Protein AF-A0A1Q5Q0K6-F1 (afdb_monomer_lite)

Sequence (179 aa):
MARAFDGVSAMFLVRPPAVGNVKRDLLPALEFGRKAGLEHVVFLSLQGAEKNRVVPHATIESYLRESGMAHTFVRASFFHQNLSTTHAADIRDRDEIASILSGELGREIRYTRPGLLRYIRHARRSMPWPMVGVTAAIYTTARLGLAAGLTDDVRQVLEREPITFAEFAHRERRVWLRD

Radius of gyration: 19.45 Å; chains: 1; bounding box: 44×37×51 Å

Structure (mmCIF, N/CA/C/O backbone):
data_AF-A0A1Q5Q0K6-F1
#
_entry.id   AF-A0A1Q5Q0K6-F1
#
loop_
_atom_site.group_PDB
_atom_site.id
_atom_site.type_symbol
_atom_site.label_atom_id
_atom_site.label_alt_id
_atom_site.label_comp_id
_atom_site.label_asym_id
_atom_site.label_entity_id
_atom_site.label_seq_id
_atom_site.pdbx_PDB_ins_code
_atom_site.Cartn_x
_atom_site.Cartn_y
_atom_site.Cartn_z
_atom_site.occupancy
_atom_site.B_iso_or_equiv
_atom_site.auth_seq_id
_atom_site.auth_comp_id
_atom_site.auth_asym_id
_atom_site.auth_atom_id
_atom_site.pdbx_PDB_model_num
ATOM 1 N N . MET A 1 1 ? -24.099 0.649 4.417 1.00 61.03 1 MET A N 1
ATOM 2 C CA . MET A 1 1 ? -22.918 0.383 5.268 1.00 61.03 1 MET A CA 1
ATOM 3 C C . MET A 1 1 ? -23.176 -0.706 6.304 1.00 61.03 1 MET A C 1
ATOM 5 O O . MET A 1 1 ? -22.337 -1.582 6.392 1.00 61.03 1 MET A O 1
ATOM 9 N N . ALA A 1 2 ? -24.328 -0.734 6.991 1.00 68.00 2 ALA A N 1
ATOM 10 C CA . ALA A 1 2 ? -24.617 -1.706 8.059 1.00 68.00 2 ALA A CA 1
ATOM 11 C C . ALA A 1 2 ? -24.273 -3.178 7.755 1.00 68.00 2 ALA A C 1
ATOM 13 O O . ALA A 1 2 ? -23.535 -3.784 8.517 1.00 68.00 2 ALA A O 1
ATOM 14 N N . ARG A 1 3 ? -24.703 -3.730 6.610 1.00 86.38 3 ARG A N 1
ATOM 15 C CA . ARG A 1 3 ? -24.430 -5.142 6.273 1.00 86.38 3 ARG A CA 1
ATOM 16 C C . ARG A 1 3 ? -22.951 -5.492 6.088 1.00 86.38 3 ARG A C 1
ATOM 18 O O . ARG A 1 3 ? -22.596 -6.646 6.245 1.00 86.38 3 ARG A O 1
ATOM 25 N N . ALA A 1 4 ? -22.103 -4.530 5.719 1.00 90.62 4 ALA A N 1
ATOM 26 C CA . ALA A 1 4 ? -20.689 -4.807 5.453 1.00 90.62 4 ALA A CA 1
ATOM 27 C C . ALA A 1 4 ? -19.869 -5.024 6.737 1.00 90.62 4 ALA A C 1
ATOM 29 O O . ALA A 1 4 ? -18.763 -5.543 6.654 1.00 90.62 4 ALA A O 1
ATOM 30 N N . PHE A 1 5 ? -20.401 -4.616 7.893 1.00 94.06 5 PHE A N 1
ATOM 31 C CA . PHE A 1 5 ? -19.746 -4.747 9.197 1.00 94.06 5 PHE A CA 1
ATOM 32 C C . PHE A 1 5 ? -20.451 -5.743 10.125 1.00 94.06 5 PHE A C 1
ATOM 34 O O . PHE A 1 5 ? -20.020 -5.926 11.257 1.00 94.06 5 PHE A O 1
ATOM 41 N N . ASP A 1 6 ? -21.528 -6.379 9.663 1.00 93.81 6 ASP A N 1
ATOM 42 C CA . ASP A 1 6 ? -22.280 -7.337 10.468 1.00 93.81 6 ASP A CA 1
ATOM 43 C C . ASP A 1 6 ? -21.415 -8.567 10.786 1.00 93.81 6 ASP A C 1
ATOM 45 O O . 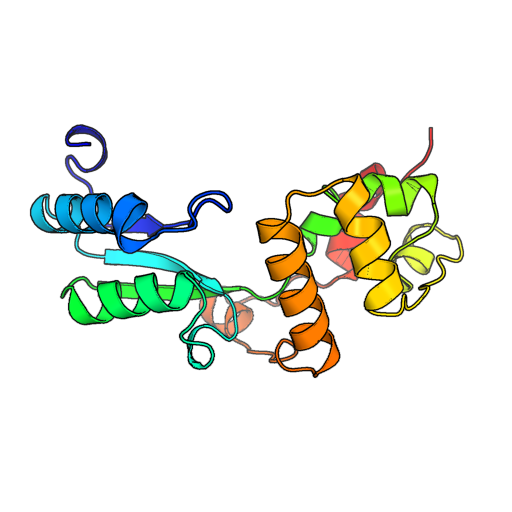ASP A 1 6 ?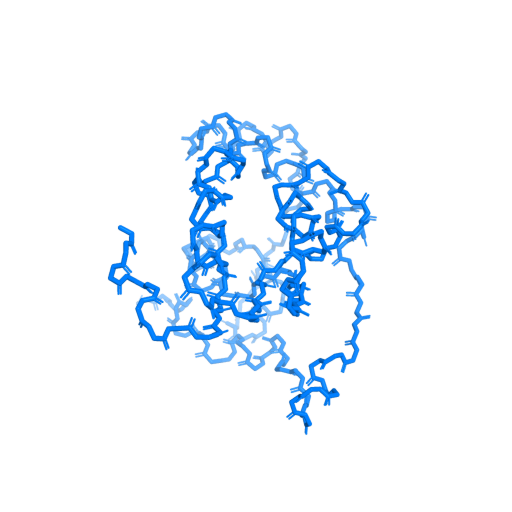 -20.914 -9.230 9.877 1.00 93.81 6 ASP A O 1
ATOM 49 N N . GLY A 1 7 ? -21.186 -8.824 12.076 1.00 94.69 7 GLY A N 1
ATOM 50 C CA . GLY A 1 7 ? -20.323 -9.908 12.557 1.00 94.69 7 GLY A CA 1
ATOM 51 C C . GLY A 1 7 ? -18.823 -9.748 12.259 1.00 94.69 7 GLY A C 1
ATOM 52 O O . GLY A 1 7 ? -18.076 -10.714 12.409 1.00 94.69 7 GLY A O 1
ATOM 53 N N . VAL A 1 8 ? -18.359 -8.568 11.831 1.00 96.94 8 VAL A N 1
ATOM 54 C CA . VAL A 1 8 ? -16.951 -8.335 11.466 1.00 96.94 8 VAL A CA 1
ATOM 55 C C . VAL A 1 8 ? -16.166 -7.764 12.648 1.00 96.94 8 VAL A C 1
ATOM 57 O O . VAL A 1 8 ? -16.345 -6.603 13.006 1.00 96.94 8 VAL A O 1
ATOM 60 N N . SER A 1 9 ? -15.229 -8.543 13.195 1.00 97.06 9 SER A N 1
ATOM 61 C CA . SER A 1 9 ? -14.319 -8.105 14.269 1.00 97.06 9 SER A CA 1
ATOM 62 C C . SER A 1 9 ? -12.958 -7.604 13.771 1.00 97.06 9 SER A C 1
ATOM 64 O O . SER A 1 9 ? -12.292 -6.838 14.467 1.00 97.06 9 SER A O 1
ATOM 66 N N . ALA A 1 10 ? -12.545 -7.970 12.553 1.00 97.94 10 ALA A N 1
ATOM 67 C CA . ALA A 1 10 ? -11.282 -7.534 11.958 1.00 97.94 10 ALA A CA 1
ATOM 68 C C . ALA A 1 10 ? -11.432 -7.139 10.483 1.00 97.94 10 ALA A C 1
ATOM 70 O O . ALA A 1 10 ? -12.200 -7.745 9.738 1.00 97.94 10 ALA A O 1
ATOM 71 N N . MET A 1 11 ? -10.670 -6.134 10.042 1.00 97.19 11 MET A N 1
ATOM 72 C CA . MET A 1 11 ? -10.743 -5.593 8.682 1.00 97.19 11 MET A CA 1
ATOM 73 C C . MET A 1 11 ? -9.354 -5.348 8.091 1.00 97.19 11 MET A C 1
ATOM 75 O O . MET A 1 11 ? -8.502 -4.713 8.713 1.00 97.19 11 MET A O 1
ATOM 79 N N . PHE A 1 12 ? -9.164 -5.762 6.835 1.00 97.94 12 PHE A N 1
ATOM 80 C CA . PHE A 1 12 ? -8.048 -5.309 6.007 1.00 97.94 12 PHE A CA 1
ATOM 81 C C . PHE A 1 12 ? -8.463 -4.081 5.189 1.00 97.94 12 PHE A C 1
ATOM 83 O O . PHE A 1 12 ? -9.363 -4.147 4.353 1.00 97.94 12 PHE A O 1
ATOM 90 N N . LEU A 1 13 ? -7.815 -2.946 5.442 1.00 96.62 13 LEU A N 1
ATOM 91 C CA . LEU A 1 13 ? -8.129 -1.665 4.824 1.00 96.62 13 LEU A CA 1
ATOM 92 C C . LEU A 1 13 ? -7.117 -1.327 3.726 1.00 96.62 13 LEU A C 1
ATOM 94 O O . LEU A 1 13 ? -5.916 -1.222 3.977 1.00 96.62 13 LEU A O 1
ATOM 98 N N . VAL A 1 14 ? -7.624 -1.048 2.526 1.00 94.81 14 VAL A N 1
ATOM 99 C CA . VAL A 1 14 ? -6.858 -0.473 1.414 1.00 94.81 14 VAL A CA 1
ATOM 100 C C . VAL A 1 14 ? -7.521 0.833 1.001 1.00 94.81 14 VAL A C 1
ATOM 102 O O . VAL A 1 14 ? -8.718 0.861 0.718 1.00 94.81 14 VAL A O 1
ATOM 105 N N . ARG A 1 15 ? -6.756 1.930 0.954 1.00 91.06 15 ARG A N 1
ATOM 106 C CA . ARG A 1 15 ? -7.280 3.232 0.520 1.00 91.06 15 ARG A CA 1
ATOM 107 C C . ARG A 1 15 ? -7.386 3.273 -1.010 1.00 91.06 15 ARG A C 1
ATOM 109 O O . ARG A 1 15 ? -6.347 3.230 -1.673 1.00 91.06 15 ARG A O 1
ATOM 116 N N . PRO A 1 16 ? -8.578 3.474 -1.601 1.00 85.00 16 PRO A N 1
ATOM 117 C CA . PRO A 1 16 ? -8.682 3.649 -3.044 1.00 85.00 16 PRO A CA 1
ATOM 118 C C . PRO A 1 16 ? -7.917 4.906 -3.505 1.00 85.00 16 PRO A C 1
ATOM 120 O O . PRO A 1 16 ? -8.031 5.956 -2.861 1.00 85.00 16 PRO A O 1
ATOM 123 N N . PRO A 1 17 ? -7.163 4.865 -4.623 1.00 75.31 17 PRO A N 1
ATOM 124 C CA . PRO A 1 17 ? -6.376 6.009 -5.095 1.00 75.31 17 PRO A CA 1
ATOM 125 C C . PRO A 1 17 ? -7.199 7.287 -5.314 1.00 75.31 17 PRO A C 1
ATOM 127 O O . PRO A 1 17 ? -6.731 8.381 -4.992 1.00 75.31 17 PRO A O 1
ATOM 130 N N . ALA A 1 18 ? -8.438 7.135 -5.791 1.00 75.62 18 ALA A N 1
ATOM 131 C CA . ALA A 1 18 ? -9.368 8.231 -6.060 1.00 75.62 18 ALA A CA 1
ATOM 132 C C . ALA A 1 18 ? -9.887 8.938 -4.790 1.00 75.62 18 ALA A C 1
ATOM 134 O O . ALA A 1 18 ? -10.385 10.060 -4.867 1.00 75.62 18 ALA A O 1
ATOM 135 N N . VAL A 1 19 ? -9.757 8.319 -3.611 1.00 79.94 19 VAL A N 1
ATOM 136 C CA . VAL A 1 19 ? -10.296 8.848 -2.350 1.00 79.94 19 VAL A CA 1
ATOM 137 C C . VAL A 1 19 ? -9.307 9.826 -1.716 1.00 79.94 19 VAL A C 1
ATOM 139 O O . VAL A 1 19 ? -8.543 9.485 -0.814 1.00 79.94 19 VAL A O 1
ATOM 142 N N . GLY A 1 20 ? -9.287 11.060 -2.223 1.00 74.94 20 GLY A N 1
ATOM 143 C CA . GLY A 1 20 ? -8.393 12.125 -1.753 1.00 74.94 20 GLY A CA 1
ATOM 144 C C . GLY A 1 20 ? -8.752 12.685 -0.372 1.00 74.94 20 GLY A C 1
ATOM 145 O O . GLY A 1 20 ? -7.858 12.922 0.439 1.00 74.94 20 GLY A O 1
ATOM 146 N N . ASN A 1 21 ? -10.044 12.861 -0.077 1.00 86.62 21 ASN A N 1
ATOM 147 C CA . ASN A 1 21 ? -10.510 13.415 1.194 1.00 86.62 21 ASN A CA 1
ATOM 148 C C . ASN A 1 21 ? -10.892 12.298 2.170 1.00 86.62 21 ASN A C 1
ATOM 150 O O . ASN A 1 21 ? -12.062 11.982 2.368 1.00 86.62 21 ASN A O 1
ATOM 154 N N . VAL A 1 22 ? -9.880 11.723 2.815 1.00 90.75 22 VAL A N 1
ATOM 155 C CA . VAL A 1 22 ? -10.041 10.624 3.781 1.00 90.75 22 VAL A CA 1
ATOM 156 C C . VAL A 1 22 ? -11.045 10.951 4.886 1.00 90.75 22 VAL A C 1
ATOM 158 O O . VAL A 1 22 ? -11.848 10.093 5.249 1.00 90.75 22 VAL A O 1
ATOM 161 N N . LYS A 1 23 ? -11.025 12.184 5.410 1.00 91.06 23 LYS A N 1
ATOM 162 C CA . LYS A 1 23 ? -11.918 12.594 6.504 1.00 91.06 23 LYS A CA 1
ATOM 163 C C . LYS A 1 23 ? -13.386 12.516 6.104 1.00 91.06 23 LYS A C 1
ATOM 165 O O . LYS A 1 23 ? -14.203 12.082 6.905 1.00 91.06 23 LYS A O 1
ATOM 170 N N . ARG A 1 24 ? -13.706 12.924 4.875 1.00 92.12 24 ARG A N 1
ATOM 171 C CA . ARG A 1 24 ? -15.070 12.886 4.339 1.00 92.12 24 ARG A CA 1
ATOM 172 C C . ARG A 1 24 ? -15.469 11.479 3.899 1.00 92.12 24 ARG A C 1
ATOM 174 O O . ARG A 1 24 ? -16.578 11.047 4.180 1.00 92.12 24 ARG A O 1
ATOM 181 N N . ASP A 1 25 ? -14.574 10.790 3.200 1.00 90.81 25 ASP A N 1
ATOM 182 C CA . ASP A 1 25 ? -14.937 9.629 2.382 1.00 90.81 25 ASP A CA 1
ATOM 183 C C . ASP A 1 25 ? -14.653 8.279 3.047 1.00 90.81 25 ASP A C 1
ATOM 185 O O . ASP A 1 25 ? -15.218 7.271 2.632 1.00 90.81 25 ASP A O 1
ATOM 189 N N . LEU A 1 26 ? -13.765 8.234 4.048 1.00 93.50 26 LEU A N 1
ATOM 190 C CA . LEU A 1 26 ? -13.291 6.974 4.627 1.00 93.50 26 LEU A CA 1
ATOM 191 C C . LEU A 1 26 ? -13.510 6.885 6.138 1.00 93.50 26 LEU A C 1
ATOM 193 O O . LEU A 1 26 ? -13.995 5.862 6.616 1.00 93.50 26 LEU A O 1
ATOM 197 N N . LEU A 1 27 ? -13.209 7.947 6.893 1.00 94.69 27 LEU A N 1
ATOM 198 C CA . LEU A 1 27 ? -13.357 7.919 8.355 1.00 94.69 27 LEU A CA 1
ATOM 199 C C . LEU A 1 27 ? -14.785 7.607 8.835 1.00 94.69 27 LEU A C 1
ATOM 201 O O . LEU A 1 27 ? -14.901 6.835 9.784 1.00 94.69 27 LEU A O 1
ATOM 205 N N . PRO A 1 28 ? -15.873 8.093 8.198 1.00 95.19 28 PRO A N 1
ATOM 206 C CA . PRO A 1 28 ? -17.224 7.735 8.629 1.00 95.19 28 PRO A CA 1
ATOM 207 C C . PRO A 1 28 ? -17.506 6.230 8.553 1.00 95.19 28 PRO A C 1
ATOM 209 O O . PRO A 1 28 ? -18.221 5.701 9.400 1.00 95.19 28 PRO A O 1
ATOM 212 N N . ALA A 1 29 ? -16.922 5.528 7.576 1.00 94.06 29 ALA A N 1
ATOM 213 C CA . ALA A 1 29 ? -17.059 4.080 7.457 1.00 94.06 29 ALA A CA 1
ATOM 214 C C . ALA A 1 29 ? -16.295 3.346 8.569 1.00 94.06 29 ALA A C 1
ATOM 216 O O . ALA A 1 29 ? -16.817 2.387 9.128 1.00 94.06 29 ALA A O 1
ATOM 217 N N . LEU A 1 30 ? -15.092 3.816 8.917 1.00 95.44 30 LEU A N 1
ATOM 218 C CA . LEU A 1 30 ? -14.302 3.248 10.014 1.00 95.44 30 LEU A CA 1
ATOM 219 C C . LEU A 1 30 ? -14.972 3.473 11.370 1.00 95.44 30 LEU A C 1
ATOM 221 O O . LEU A 1 30 ? -15.046 2.552 12.176 1.00 95.44 30 LEU A O 1
ATOM 225 N N . GLU A 1 31 ? -15.523 4.665 11.592 1.00 96.06 31 GLU A N 1
ATOM 226 C CA . GLU A 1 31 ? -16.250 4.986 12.819 1.00 96.06 31 GLU A CA 1
ATOM 227 C C . GLU A 1 31 ? -17.540 4.172 12.942 1.00 96.06 31 GLU A C 1
ATOM 229 O O . GLU A 1 31 ? -17.893 3.719 14.031 1.00 96.06 31 GLU A O 1
ATOM 234 N N . PHE A 1 32 ? -18.234 3.954 11.822 1.00 96.00 32 PHE A N 1
ATOM 235 C CA . PHE A 1 32 ? -19.367 3.041 11.783 1.00 96.00 32 PHE A CA 1
ATOM 236 C C . PHE A 1 32 ? -18.935 1.612 12.136 1.00 96.00 32 PHE A C 1
ATOM 238 O O . PHE A 1 32 ? -19.550 1.002 13.004 1.00 96.00 32 PHE A O 1
ATOM 245 N N . GLY A 1 33 ? -17.871 1.101 11.508 1.00 95.88 33 GLY A N 1
ATOM 246 C CA . GLY A 1 33 ? -17.338 -0.233 11.786 1.00 95.88 33 GLY A CA 1
ATOM 247 C C . GLY A 1 33 ? -16.970 -0.410 13.255 1.00 95.88 33 GLY A C 1
ATOM 248 O O . GLY A 1 33 ? -17.411 -1.365 13.886 1.00 95.88 33 GLY A O 1
ATOM 249 N N . ARG A 1 34 ? -16.264 0.565 13.837 1.00 96.12 34 ARG A N 1
ATOM 250 C CA . ARG A 1 34 ? -15.918 0.586 15.265 1.00 96.12 34 ARG A CA 1
ATOM 251 C C . ARG A 1 34 ? -17.156 0.460 16.156 1.00 96.12 34 ARG A C 1
ATOM 253 O O . ARG A 1 34 ? -17.182 -0.350 17.073 1.00 96.12 34 ARG A O 1
ATOM 260 N N . LYS A 1 35 ? -18.206 1.242 15.878 1.00 95.81 35 LYS A N 1
ATOM 261 C CA . LYS A 1 35 ? -19.483 1.172 16.616 1.00 95.81 35 LYS A CA 1
ATOM 262 C C . LYS A 1 35 ? -20.229 -0.147 16.409 1.00 95.81 35 LYS A C 1
ATOM 264 O O . LYS A 1 35 ? -21.017 -0.522 17.269 1.00 95.81 35 LYS A O 1
ATOM 269 N N . ALA A 1 36 ? -19.998 -0.820 15.286 1.00 95.75 36 ALA A N 1
ATOM 270 C CA . ALA A 1 36 ? -20.592 -2.107 14.949 1.00 95.75 36 ALA A CA 1
ATOM 271 C C . ALA A 1 36 ? -19.813 -3.316 15.509 1.00 95.75 36 ALA A C 1
ATOM 273 O O . ALA A 1 36 ? -20.234 -4.444 15.277 1.00 95.75 36 ALA A O 1
ATOM 274 N N . GLY A 1 37 ? -18.721 -3.099 16.254 1.00 95.94 37 GLY A N 1
ATOM 275 C CA . GLY A 1 37 ? -17.934 -4.175 16.869 1.00 95.94 37 GLY A CA 1
ATOM 276 C C . GLY A 1 37 ? -16.642 -4.532 16.133 1.00 95.94 37 GLY A C 1
ATOM 277 O O . GLY A 1 37 ? -16.056 -5.570 16.415 1.00 95.94 37 GLY A O 1
ATOM 278 N N . LEU A 1 38 ? -16.171 -3.690 15.208 1.00 97.62 38 LEU A N 1
ATOM 279 C CA . LEU A 1 38 ? -14.834 -3.838 14.638 1.00 97.62 38 LEU A CA 1
ATOM 280 C C . LEU A 1 38 ? -13.773 -3.550 15.710 1.00 97.62 38 LEU A C 1
ATOM 282 O O . LEU A 1 38 ? -13.720 -2.448 16.256 1.00 97.62 38 LEU A O 1
ATOM 286 N N . GLU A 1 39 ? -12.905 -4.524 15.964 1.00 97.88 39 GLU A N 1
ATOM 287 C CA . GLU A 1 39 ? -11.891 -4.479 17.019 1.00 97.88 39 GLU A CA 1
ATOM 288 C C . GLU A 1 39 ? -10.476 -4.274 16.468 1.00 97.88 39 GLU A C 1
ATOM 290 O O . GLU A 1 39 ? -9.670 -3.601 17.111 1.00 97.88 39 GLU A O 1
ATOM 295 N N . HIS A 1 40 ? -10.162 -4.811 15.279 1.00 98.56 40 HIS A N 1
ATOM 296 C CA . HIS A 1 40 ? -8.817 -4.740 14.689 1.00 98.56 40 HIS A CA 1
ATOM 297 C C . HIS A 1 40 ? -8.823 -4.284 13.227 1.00 98.56 40 HIS A C 1
ATOM 299 O O . HIS A 1 40 ? -9.548 -4.813 12.386 1.00 98.56 40 HIS A O 1
ATOM 305 N N . VAL A 1 41 ? -7.952 -3.328 12.893 1.00 98.50 41 VAL A N 1
ATOM 306 C CA . VAL A 1 41 ? -7.712 -2.901 11.508 1.00 98.50 41 VAL A CA 1
ATOM 307 C C . VAL A 1 41 ? -6.267 -3.149 11.081 1.00 98.50 41 VAL A C 1
ATOM 309 O O . VAL A 1 41 ? -5.332 -2.544 11.607 1.00 98.50 41 VAL A O 1
ATOM 312 N N . VAL A 1 42 ? -6.085 -3.971 10.048 1.00 98.44 42 VAL A N 1
ATOM 313 C CA . VAL A 1 42 ? -4.821 -4.080 9.312 1.00 98.44 42 VAL A CA 1
ATOM 314 C C . VAL A 1 42 ? -4.886 -3.121 8.130 1.00 98.44 42 VAL A C 1
ATOM 316 O O . VAL A 1 42 ? -5.656 -3.325 7.197 1.00 98.44 42 VAL A O 1
ATOM 319 N N . PHE A 1 43 ? -4.101 -2.050 8.158 1.00 98.06 43 PHE A N 1
ATOM 320 C CA . PHE A 1 43 ? -4.127 -1.017 7.126 1.00 98.06 43 PHE A CA 1
ATOM 321 C C . PHE A 1 43 ? -2.889 -1.092 6.231 1.00 98.06 43 PHE A C 1
ATOM 323 O O . PHE A 1 43 ? -1.759 -0.983 6.715 1.00 98.06 43 PHE A O 1
ATOM 330 N N . LEU A 1 44 ? -3.111 -1.224 4.918 1.00 96.50 44 LEU A N 1
ATOM 331 C CA . LEU A 1 44 ? -2.073 -1.046 3.907 1.00 96.50 44 LEU A CA 1
ATOM 332 C C . LEU A 1 44 ? -1.762 0.449 3.756 1.00 96.50 44 LEU A C 1
ATOM 334 O O . LEU A 1 44 ? -2.410 1.177 3.001 1.00 96.50 44 LEU A O 1
ATOM 338 N N . SER A 1 45 ? -0.775 0.892 4.527 1.00 93.88 45 SER A N 1
ATOM 339 C CA . SER A 1 45 ? -0.200 2.230 4.488 1.00 93.88 45 SER A CA 1
ATOM 340 C C . SER A 1 45 ? 0.966 2.290 3.490 1.00 93.88 45 SER A C 1
ATOM 342 O O . SER A 1 45 ? 1.213 1.360 2.721 1.00 93.88 45 SER A O 1
ATOM 344 N N . LEU A 1 46 ? 1.707 3.395 3.499 1.00 88.69 46 LEU A N 1
ATOM 345 C CA . LEU A 1 46 ? 2.895 3.585 2.675 1.00 88.69 46 LEU A CA 1
ATOM 346 C C . LEU A 1 46 ? 4.115 3.930 3.520 1.00 88.69 46 LEU A C 1
ATOM 348 O O . LEU A 1 46 ? 4.011 4.557 4.577 1.00 88.69 46 LEU A O 1
ATOM 352 N N . GLN A 1 47 ? 5.283 3.536 3.029 1.00 86.12 47 GLN A N 1
ATOM 353 C CA . GLN A 1 47 ? 6.562 3.915 3.610 1.00 86.12 47 GLN A CA 1
ATOM 354 C C . GLN A 1 47 ? 6.731 5.442 3.610 1.00 86.12 47 GLN A C 1
ATOM 356 O O . GLN A 1 47 ? 6.533 6.102 2.589 1.00 86.12 47 GLN A O 1
ATOM 361 N N . GLY A 1 48 ? 7.104 6.015 4.757 1.00 83.31 48 GLY A N 1
ATOM 362 C CA . GLY A 1 48 ? 7.273 7.458 4.928 1.00 83.31 48 GLY A CA 1
ATOM 363 C C . GLY A 1 48 ? 6.027 8.182 5.445 1.00 83.31 48 GLY A C 1
ATOM 364 O O . GLY A 1 48 ? 6.119 9.374 5.751 1.00 83.31 48 GLY A O 1
ATOM 365 N N . ALA A 1 49 ? 4.883 7.501 5.597 1.00 86.31 49 ALA A N 1
ATOM 366 C CA . ALA A 1 49 ? 3.671 8.074 6.197 1.00 86.31 49 ALA A CA 1
ATOM 367 C C . ALA A 1 49 ? 3.899 8.542 7.647 1.00 86.31 49 ALA A C 1
ATOM 369 O O . ALA A 1 49 ? 3.259 9.485 8.108 1.00 86.31 49 ALA A O 1
ATOM 370 N N . GLU A 1 50 ? 4.860 7.942 8.349 1.00 82.56 50 GLU A N 1
ATOM 371 C CA . GLU A 1 50 ? 5.257 8.319 9.704 1.00 82.56 50 GLU A CA 1
ATOM 372 C C . GLU A 1 50 ? 6.003 9.658 9.785 1.00 82.56 50 GLU A C 1
ATOM 374 O O . GLU A 1 50 ? 5.973 10.319 10.824 1.00 82.56 50 GLU A O 1
ATOM 379 N N . LYS A 1 51 ? 6.641 10.086 8.688 1.00 81.38 51 LYS A N 1
ATOM 380 C CA . LYS A 1 51 ? 7.377 11.359 8.605 1.00 81.38 51 LYS A CA 1
ATOM 381 C C . LYS A 1 51 ? 6.578 12.426 7.863 1.00 81.38 51 LYS A C 1
ATOM 383 O O . LYS A 1 51 ? 6.583 13.592 8.251 1.00 81.38 51 LYS A O 1
ATOM 388 N N . ASN A 1 52 ? 5.872 12.038 6.802 1.00 78.00 52 ASN A N 1
ATOM 389 C CA . ASN A 1 52 ? 5.107 12.950 5.963 1.00 78.00 52 ASN A CA 1
ATOM 390 C C . ASN A 1 52 ? 3.630 12.977 6.375 1.00 78.00 52 ASN A C 1
ATOM 392 O O . ASN A 1 52 ? 2.806 12.220 5.871 1.00 78.00 52 ASN A O 1
ATOM 396 N N . ARG A 1 53 ? 3.274 13.915 7.253 1.00 78.75 53 ARG A N 1
ATOM 397 C CA . ARG A 1 53 ? 1.903 14.041 7.777 1.00 78.75 53 ARG A CA 1
ATOM 398 C C . ARG A 1 53 ? 0.876 14.577 6.771 1.00 78.75 53 ARG A C 1
ATOM 400 O O . ARG A 1 53 ? -0.312 14.583 7.074 1.00 78.75 53 ARG A O 1
ATOM 407 N N . VAL A 1 54 ? 1.312 15.027 5.592 1.00 80.19 54 VAL A N 1
ATOM 408 C CA . VAL A 1 54 ? 0.428 15.598 4.560 1.00 80.19 54 VAL A CA 1
ATOM 409 C C . VAL A 1 54 ? -0.215 14.507 3.704 1.00 80.19 54 VAL A C 1
ATOM 411 O O . VAL A 1 54 ? -1.262 14.737 3.097 1.00 80.19 54 VAL A O 1
ATOM 414 N N . VAL A 1 55 ? 0.369 13.303 3.643 1.00 83.31 55 VAL A N 1
ATOM 415 C CA . VAL A 1 55 ? -0.231 12.235 2.840 1.00 83.31 55 VAL A CA 1
ATOM 416 C C . VAL A 1 55 ? -1.540 11.735 3.470 1.00 83.31 55 VAL A C 1
ATOM 418 O O . VAL A 1 55 ? -1.628 11.603 4.692 1.00 83.31 55 VAL A O 1
ATOM 421 N N . PRO A 1 56 ? -2.543 11.357 2.657 1.00 87.94 56 PRO A N 1
ATOM 422 C CA . PRO A 1 56 ? -3.812 10.822 3.155 1.00 87.94 56 PRO A CA 1
ATOM 423 C C . PRO A 1 56 ? -3.660 9.638 4.127 1.00 87.94 56 PRO A C 1
ATOM 425 O O . PRO A 1 56 ? -4.441 9.504 5.065 1.00 87.94 56 PRO A O 1
ATOM 428 N N . HIS A 1 57 ? -2.626 8.811 3.943 1.00 92.38 57 HIS A N 1
ATOM 429 C CA . HIS A 1 57 ? -2.329 7.656 4.796 1.00 92.38 57 HIS A CA 1
ATOM 430 C C . HIS A 1 57 ? -2.008 8.060 6.238 1.00 92.38 57 HIS A C 1
ATOM 432 O O . HIS A 1 57 ? -2.495 7.414 7.159 1.00 92.38 57 HIS A O 1
ATOM 438 N N . ALA A 1 58 ? -1.286 9.166 6.448 1.00 92.00 58 ALA A N 1
ATOM 439 C CA . ALA A 1 58 ? -0.964 9.648 7.789 1.00 92.00 58 ALA A CA 1
ATOM 440 C C . ALA A 1 58 ? -2.233 10.020 8.573 1.00 92.00 58 ALA A C 1
ATOM 442 O O . ALA A 1 58 ? -2.326 9.741 9.762 1.00 92.00 58 ALA A O 1
ATOM 443 N N . THR A 1 59 ? -3.247 10.570 7.892 1.00 93.12 59 THR A N 1
ATOM 444 C CA . THR A 1 59 ? -4.552 10.864 8.508 1.00 93.12 59 THR A CA 1
ATOM 445 C C . THR A 1 59 ? -5.272 9.587 8.954 1.00 93.12 59 THR A C 1
ATOM 447 O O . THR A 1 59 ? -5.849 9.566 10.038 1.00 93.12 59 THR A O 1
ATOM 450 N N . ILE A 1 60 ? -5.227 8.521 8.146 1.00 95.19 60 ILE A N 1
ATOM 451 C CA . ILE A 1 60 ? -5.827 7.222 8.497 1.00 95.19 60 ILE A CA 1
ATOM 452 C C . ILE A 1 60 ? -5.079 6.601 9.679 1.00 95.19 60 ILE A C 1
ATOM 454 O O . ILE A 1 60 ? -5.712 6.173 10.639 1.00 95.19 60 ILE A O 1
ATOM 458 N N . GLU A 1 61 ? -3.741 6.592 9.642 1.00 96.62 61 GLU A N 1
ATOM 459 C CA . GLU A 1 61 ? -2.939 6.056 10.744 1.00 96.62 61 GLU A CA 1
ATOM 460 C C . GLU A 1 61 ? -3.185 6.818 12.055 1.00 96.62 61 GLU A C 1
ATOM 462 O O . GLU A 1 61 ? -3.293 6.194 13.106 1.00 96.62 61 GLU A O 1
ATOM 467 N N . SER A 1 62 ? -3.286 8.152 12.014 1.00 95.31 62 SER A N 1
ATOM 468 C CA . SER A 1 62 ? -3.627 8.961 13.192 1.00 95.31 62 SER A CA 1
ATOM 469 C C . SER A 1 62 ? -4.994 8.593 13.760 1.00 95.31 62 SER A C 1
ATOM 471 O O . SER A 1 62 ? -5.084 8.309 14.949 1.00 95.31 62 SER A O 1
ATOM 473 N N . TYR A 1 63 ? -6.029 8.512 12.916 1.00 96.06 63 TYR A N 1
ATOM 474 C CA . TYR A 1 63 ? -7.356 8.092 13.369 1.00 96.06 63 TYR A CA 1
ATOM 475 C C . TYR A 1 63 ? -7.316 6.705 14.023 1.00 96.06 63 TYR A C 1
ATOM 477 O O . TYR A 1 63 ? -7.845 6.534 15.114 1.00 96.06 63 TYR A O 1
ATOM 485 N N . LEU A 1 64 ? -6.656 5.721 13.400 1.00 97.44 64 LEU A N 1
ATOM 486 C CA . LEU A 1 64 ? -6.596 4.359 13.939 1.00 97.44 64 LEU A CA 1
ATOM 487 C C . LEU A 1 64 ? -5.882 4.304 15.299 1.00 97.44 64 LEU A C 1
ATOM 489 O O . LEU A 1 64 ? -6.371 3.618 16.193 1.00 97.44 64 LEU A O 1
ATOM 493 N N . ARG A 1 65 ? -4.806 5.080 15.498 1.00 96.50 65 ARG A N 1
ATOM 494 C CA . ARG A 1 65 ? -4.130 5.201 16.806 1.00 96.50 65 ARG A CA 1
ATOM 495 C C . ARG A 1 65 ? -5.031 5.781 17.896 1.00 96.50 65 ARG A C 1
ATOM 497 O O . ARG A 1 65 ? -4.921 5.372 19.045 1.00 96.50 65 ARG A O 1
ATOM 504 N N . GLU A 1 66 ? -5.897 6.724 17.542 1.00 96.81 66 GLU A N 1
ATOM 505 C CA . GLU A 1 66 ? -6.789 7.420 18.482 1.00 96.81 66 GLU A CA 1
ATOM 506 C C . GLU A 1 66 ? -8.139 6.704 18.668 1.00 96.81 66 GLU A C 1
ATOM 508 O O . GLU A 1 66 ? -8.862 6.979 19.621 1.00 96.81 66 GLU A O 1
ATOM 513 N N . SER A 1 67 ? -8.485 5.769 17.778 1.00 96.00 67 SER A N 1
ATOM 514 C CA . SER A 1 67 ? -9.806 5.126 17.735 1.00 96.00 67 SER A CA 1
ATOM 515 C C . SER A 1 67 ? -10.085 4.138 18.873 1.00 96.00 67 SER A C 1
ATOM 517 O O . SER A 1 67 ? -11.240 3.776 19.092 1.00 96.00 67 SER A O 1
ATOM 519 N N . GLY A 1 68 ? -9.044 3.658 19.558 1.00 94.88 68 GLY A N 1
ATOM 520 C CA . GLY A 1 68 ? -9.137 2.568 20.535 1.00 94.88 68 GLY A CA 1
ATOM 521 C C . GLY A 1 68 ? -9.241 1.163 19.924 1.00 94.88 68 GLY A C 1
ATOM 522 O O . GLY A 1 68 ? -9.195 0.191 20.671 1.00 94.88 68 GLY A O 1
ATOM 523 N N . MET A 1 69 ? -9.339 1.031 18.595 1.00 97.75 69 MET A N 1
ATOM 524 C CA . MET A 1 69 ? -9.206 -0.263 17.915 1.00 97.75 69 MET A CA 1
ATOM 525 C C . MET A 1 69 ? -7.743 -0.718 17.917 1.00 97.75 69 MET A C 1
ATOM 527 O O . MET A 1 69 ? -6.819 0.090 17.749 1.00 97.75 69 MET A O 1
ATOM 531 N N . ALA A 1 70 ? -7.525 -2.028 18.024 1.00 98.44 70 ALA A N 1
ATOM 532 C CA . ALA A 1 70 ? -6.239 -2.615 17.684 1.00 98.44 70 ALA A CA 1
ATOM 533 C C . ALA A 1 70 ? -5.901 -2.272 16.225 1.00 98.44 70 ALA A C 1
ATOM 535 O O . ALA A 1 70 ? -6.783 -2.145 15.368 1.00 98.44 70 ALA A O 1
ATOM 536 N N . HIS A 1 71 ? -4.616 -2.114 15.914 1.00 98.38 71 HIS A N 1
ATOM 537 C CA . HIS A 1 71 ? -4.196 -1.791 14.556 1.00 98.38 71 HIS A CA 1
ATOM 538 C C . HIS A 1 71 ? -2.850 -2.403 14.187 1.00 98.38 71 HIS A C 1
ATOM 540 O O . HIS A 1 71 ? -1.960 -2.568 15.019 1.00 98.38 71 HIS A O 1
ATOM 546 N N . THR A 1 72 ? -2.692 -2.685 12.897 1.00 98.12 72 THR A N 1
ATOM 547 C CA . THR A 1 72 ? -1.420 -3.081 12.287 1.00 98.12 72 THR A CA 1
ATOM 548 C C . THR A 1 72 ? -1.215 -2.261 11.022 1.00 98.12 72 THR A C 1
ATOM 550 O O . THR A 1 72 ? -2.076 -2.248 10.144 1.00 98.12 72 THR A O 1
ATOM 553 N N . PHE A 1 73 ? -0.081 -1.567 10.911 1.00 97.31 73 PHE A N 1
ATOM 554 C CA . PHE A 1 73 ? 0.255 -0.795 9.715 1.00 97.31 73 PHE A CA 1
ATOM 555 C C . PHE A 1 73 ? 1.237 -1.568 8.845 1.00 97.31 73 PHE A C 1
ATOM 557 O O . PHE A 1 73 ? 2.391 -1.755 9.217 1.00 97.31 73 PHE A O 1
ATOM 564 N N . VAL A 1 74 ? 0.786 -1.965 7.658 1.00 96.31 74 VAL A N 1
ATOM 565 C CA . VAL A 1 74 ? 1.643 -2.535 6.618 1.00 96.31 74 VAL A CA 1
ATOM 566 C C . VAL A 1 74 ? 2.079 -1.389 5.713 1.00 96.31 74 VAL A C 1
ATOM 568 O O . VAL A 1 74 ? 1.295 -0.916 4.897 1.00 96.31 74 VAL A O 1
ATOM 571 N N . ARG A 1 75 ? 3.304 -0.885 5.880 1.00 93.62 75 ARG A N 1
ATOM 572 C CA . ARG A 1 75 ? 3.821 0.273 5.127 1.00 93.62 75 ARG A CA 1
ATOM 573 C C . ARG A 1 75 ? 4.611 -0.181 3.907 1.00 93.62 75 ARG A C 1
ATOM 575 O O . ARG A 1 75 ? 5.832 -0.296 3.960 1.00 93.62 75 ARG A O 1
ATOM 582 N N . ALA A 1 76 ? 3.911 -0.437 2.807 1.00 89.50 76 ALA A N 1
ATOM 583 C CA . ALA A 1 76 ? 4.557 -0.875 1.575 1.00 89.50 76 ALA A CA 1
ATOM 584 C C . ALA A 1 76 ? 5.441 0.230 0.964 1.00 89.50 76 ALA A C 1
ATOM 586 O O . ALA A 1 76 ? 5.129 1.422 1.053 1.00 89.50 76 ALA A O 1
ATOM 587 N N . SER A 1 77 ? 6.535 -0.185 0.322 1.00 86.75 77 SER A N 1
ATOM 588 C CA . SER A 1 77 ? 7.318 0.669 -0.578 1.00 86.75 77 SER A CA 1
ATOM 589 C C . SER A 1 77 ? 6.676 0.677 -1.979 1.00 86.75 77 SER A C 1
ATOM 591 O O . SER A 1 77 ? 5.459 0.550 -2.121 1.00 86.75 77 SER A O 1
ATOM 593 N N . PHE A 1 78 ? 7.470 0.835 -3.036 1.00 84.56 78 PHE A N 1
ATOM 594 C CA . PHE A 1 78 ? 6.989 0.771 -4.415 1.00 84.56 78 PHE A CA 1
ATOM 595 C C . PHE A 1 78 ? 6.617 -0.652 -4.851 1.00 84.56 78 PHE A C 1
ATOM 597 O O . PHE A 1 78 ? 7.228 -1.637 -4.443 1.00 84.56 78 PHE A O 1
ATOM 604 N N . PHE A 1 79 ? 5.628 -0.751 -5.740 1.00 87.12 79 PHE A N 1
ATOM 605 C CA . PHE A 1 79 ? 5.113 -2.029 -6.226 1.00 87.12 79 PHE A CA 1
ATOM 606 C C . PHE A 1 79 ? 5.771 -2.440 -7.545 1.00 87.12 79 PHE A C 1
ATOM 608 O O . PHE A 1 79 ? 5.614 -1.753 -8.557 1.00 87.12 79 PHE A O 1
ATOM 615 N N . HIS A 1 80 ? 6.415 -3.611 -7.571 1.00 87.88 80 HIS A N 1
ATOM 616 C CA . HIS A 1 80 ? 6.912 -4.215 -8.815 1.00 87.88 80 HIS A CA 1
ATOM 617 C C . HIS A 1 80 ? 5.789 -4.460 -9.837 1.00 87.88 80 HIS A C 1
ATOM 619 O O . HIS A 1 80 ? 6.011 -4.314 -11.035 1.00 87.88 80 HIS A O 1
ATOM 625 N N . GLN A 1 81 ? 4.560 -4.736 -9.379 1.00 86.88 81 GLN A N 1
ATOM 626 C CA . GLN A 1 81 ? 3.383 -4.961 -10.231 1.00 86.88 81 GLN A CA 1
ATOM 627 C C . GLN A 1 81 ? 3.077 -3.790 -11.182 1.00 86.88 81 GLN A C 1
ATOM 629 O O . GLN A 1 81 ? 2.468 -3.993 -12.231 1.00 86.88 81 GLN A O 1
ATOM 634 N N . ASN A 1 82 ? 3.544 -2.573 -10.881 1.00 85.88 82 ASN A N 1
ATOM 635 C CA . ASN A 1 82 ? 3.430 -1.445 -11.808 1.00 85.88 82 ASN A CA 1
ATOM 636 C C . ASN A 1 82 ? 4.131 -1.717 -13.152 1.00 85.88 82 ASN A C 1
ATOM 638 O O . ASN A 1 82 ? 3.722 -1.158 -14.167 1.00 85.88 82 ASN A O 1
ATOM 642 N N . LEU A 1 83 ? 5.148 -2.586 -13.177 1.00 86.44 83 LEU A N 1
ATOM 643 C CA . LEU A 1 83 ? 5.899 -2.947 -14.381 1.00 86.44 83 LEU A CA 1
ATOM 644 C C . LEU A 1 83 ? 5.143 -3.936 -15.273 1.00 86.44 83 LEU A C 1
ATOM 646 O O . LEU A 1 83 ? 5.273 -3.865 -16.489 1.00 86.44 83 LEU A O 1
ATOM 650 N N . SER A 1 84 ? 4.321 -4.821 -14.705 1.00 87.12 84 SER A N 1
ATOM 651 C CA . SER A 1 84 ? 3.467 -5.740 -15.474 1.00 87.12 84 SER A CA 1
ATOM 652 C C . SER A 1 84 ? 2.067 -5.176 -15.752 1.00 87.12 84 SER A C 1
ATOM 654 O O . SER A 1 84 ? 1.247 -5.837 -16.380 1.00 87.12 84 SER A O 1
ATOM 656 N N . THR A 1 85 ? 1.778 -3.946 -15.315 1.00 85.81 85 THR A N 1
ATOM 657 C CA . THR A 1 85 ? 0.479 -3.285 -15.519 1.00 85.81 85 THR A CA 1
ATOM 658 C C . THR A 1 85 ? 0.656 -1.909 -16.163 1.00 85.81 85 THR A C 1
ATOM 660 O O . THR A 1 85 ? 0.786 -1.815 -17.379 1.00 85.81 85 THR A O 1
ATOM 663 N N . THR A 1 86 ? 0.715 -0.842 -15.363 1.00 82.69 86 THR A N 1
ATOM 664 C CA . THR A 1 86 ? 0.779 0.561 -15.806 1.00 82.69 86 THR A CA 1
ATOM 665 C C . THR A 1 86 ? 1.889 0.824 -16.824 1.00 82.69 86 THR A C 1
ATOM 667 O O . THR A 1 86 ? 1.671 1.558 -17.782 1.00 82.69 86 THR A O 1
ATOM 670 N N . HIS A 1 87 ? 3.063 0.219 -16.631 1.00 81.69 87 HIS A N 1
ATOM 671 C CA . HIS A 1 87 ? 4.244 0.415 -17.477 1.00 81.69 87 HIS A CA 1
ATOM 672 C C . HIS A 1 87 ? 4.508 -0.741 -18.446 1.00 81.69 87 HIS A C 1
ATOM 674 O O . HIS A 1 87 ? 5.529 -0.738 -19.130 1.00 81.69 87 HIS A O 1
ATOM 680 N N . ALA A 1 88 ? 3.603 -1.721 -18.533 1.00 85.50 88 ALA A N 1
ATOM 681 C CA . ALA A 1 88 ? 3.805 -2.899 -19.372 1.00 85.50 88 ALA A CA 1
ATOM 682 C C . ALA A 1 88 ? 4.025 -2.531 -20.844 1.00 85.50 88 ALA A C 1
ATOM 684 O O . ALA A 1 88 ? 4.967 -3.021 -21.462 1.00 85.50 88 ALA A O 1
ATOM 685 N N . ALA A 1 89 ? 3.197 -1.632 -21.385 1.00 82.88 89 ALA A N 1
ATOM 686 C CA . ALA A 1 89 ? 3.308 -1.184 -22.772 1.00 82.88 89 ALA A CA 1
ATOM 687 C C . ALA A 1 89 ? 4.582 -0.358 -23.018 1.00 82.88 89 ALA A C 1
ATOM 689 O O . ALA A 1 89 ? 5.235 -0.538 -24.040 1.00 82.88 89 ALA A O 1
ATOM 690 N N . ASP A 1 90 ? 4.983 0.501 -22.077 1.00 78.94 90 ASP A N 1
ATOM 691 C CA . ASP A 1 90 ? 6.223 1.280 -22.205 1.00 78.94 90 ASP A CA 1
ATOM 692 C C . ASP A 1 90 ? 7.457 0.356 -22.235 1.00 78.94 90 ASP A C 1
ATOM 694 O O . ASP A 1 90 ? 8.361 0.544 -23.048 1.00 78.94 90 ASP A O 1
ATOM 698 N N . ILE A 1 91 ? 7.459 -0.704 -21.421 1.00 80.75 91 ILE A N 1
ATOM 699 C CA . ILE A 1 91 ? 8.525 -1.716 -21.406 1.00 80.75 91 ILE A CA 1
ATOM 700 C C . ILE A 1 91 ? 8.500 -2.561 -22.684 1.00 80.75 91 ILE A C 1
ATOM 702 O O . ILE A 1 91 ? 9.530 -2.746 -23.330 1.00 80.75 91 ILE A O 1
ATOM 706 N N . ARG A 1 92 ? 7.335 -3.099 -23.062 1.00 82.62 92 ARG A N 1
ATOM 707 C CA . ARG A 1 92 ? 7.198 -3.990 -24.221 1.00 82.62 92 ARG A CA 1
ATOM 708 C C . ARG A 1 92 ? 7.496 -3.251 -25.523 1.00 82.62 92 ARG A C 1
ATOM 710 O O . ARG A 1 92 ? 8.287 -3.730 -26.339 1.00 82.62 92 ARG A O 1
ATOM 717 N N . ASP A 1 93 ? 6.919 -2.069 -25.702 1.00 82.06 93 ASP A N 1
ATOM 718 C CA . ASP A 1 93 ? 6.824 -1.412 -27.005 1.00 82.06 93 ASP A CA 1
ATOM 719 C C . ASP A 1 93 ? 7.849 -0.279 -27.180 1.00 82.06 93 ASP A C 1
ATOM 721 O O . ASP A 1 93 ? 8.173 0.061 -28.317 1.00 82.06 93 ASP A O 1
ATOM 725 N N . ARG A 1 94 ? 8.391 0.290 -26.091 1.00 72.94 94 ARG A N 1
ATOM 726 C CA . ARG A 1 94 ? 9.251 1.492 -26.148 1.00 72.94 94 ARG A CA 1
ATOM 727 C C . ARG A 1 94 ? 10.637 1.334 -25.534 1.00 72.94 94 ARG A C 1
ATOM 729 O O . ARG A 1 94 ? 11.435 2.259 -25.644 1.00 72.94 94 ARG A O 1
ATOM 736 N N . ASP A 1 95 ? 10.925 0.195 -24.907 1.00 71.06 95 ASP A N 1
ATOM 737 C CA . ASP A 1 95 ? 12.205 -0.064 -24.234 1.00 71.06 95 ASP A CA 1
ATOM 738 C C . ASP A 1 95 ? 12.546 1.004 -23.178 1.00 71.06 95 ASP A C 1
ATOM 740 O O . ASP A 1 95 ? 13.709 1.325 -22.914 1.00 71.06 95 ASP A O 1
ATOM 744 N N . GLU A 1 96 ? 11.506 1.549 -22.545 1.00 63.94 96 GLU A N 1
ATOM 745 C CA . GLU A 1 96 ? 11.617 2.470 -21.424 1.00 63.94 96 GLU A CA 1
ATOM 746 C C . GLU A 1 96 ? 11.534 1.662 -20.106 1.00 63.94 96 GLU A C 1
ATOM 748 O O . GLU A 1 96 ? 10.800 0.683 -20.018 1.00 63.94 96 GLU A O 1
ATOM 753 N N . ILE A 1 97 ? 12.256 2.097 -19.059 1.00 65.00 97 ILE A N 1
ATOM 754 C CA . ILE A 1 97 ? 12.027 1.798 -17.619 1.00 65.00 97 ILE A CA 1
ATOM 755 C C . ILE A 1 97 ? 12.969 0.831 -16.846 1.00 65.00 97 ILE A C 1
ATOM 757 O O . ILE A 1 97 ? 13.099 1.075 -15.648 1.00 65.00 97 ILE A O 1
ATOM 761 N N . ALA A 1 98 ? 13.740 -0.137 -17.375 1.00 64.44 98 ALA A N 1
ATOM 762 C CA . ALA A 1 98 ? 14.650 -0.903 -16.474 1.00 64.44 98 ALA A CA 1
ATOM 763 C C . ALA A 1 98 ? 15.832 -1.676 -17.089 1.00 64.44 98 ALA A C 1
ATOM 765 O O . ALA A 1 98 ? 15.662 -2.449 -18.021 1.00 64.44 98 ALA A O 1
ATOM 766 N N . SER A 1 99 ? 17.000 -1.594 -16.434 1.00 60.09 99 SER A N 1
ATOM 767 C CA . SER A 1 99 ? 18.217 -2.352 -16.775 1.00 60.09 99 SER A CA 1
ATOM 768 C C . SER A 1 99 ? 18.173 -3.841 -16.406 1.00 60.09 99 SER A C 1
ATOM 770 O O . SER A 1 99 ? 18.762 -4.646 -17.116 1.00 60.09 99 SER A O 1
ATOM 772 N N . ILE A 1 100 ? 17.487 -4.234 -15.322 1.00 58.94 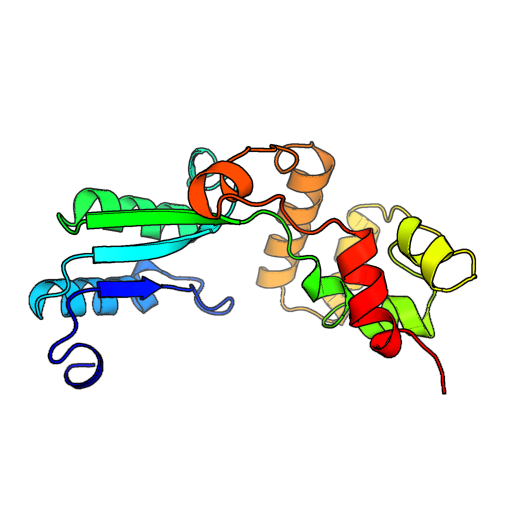100 ILE A N 1
ATOM 773 C CA . ILE A 1 100 ? 17.379 -5.657 -14.931 1.00 58.94 100 ILE A CA 1
ATOM 774 C C . ILE A 1 100 ? 16.443 -6.418 -15.885 1.00 58.94 100 ILE A C 1
ATOM 776 O O . ILE A 1 100 ? 16.684 -7.583 -16.185 1.00 58.94 100 ILE A O 1
ATOM 780 N N . LEU A 1 101 ? 15.434 -5.742 -16.448 1.00 66.88 101 LEU A N 1
ATOM 781 C CA . LEU A 1 101 ? 14.596 -6.321 -17.502 1.00 66.88 101 LEU A CA 1
ATOM 782 C C . LEU A 1 101 ? 15.397 -6.608 -18.777 1.00 66.88 101 LEU A C 1
ATOM 784 O O . LEU A 1 101 ? 15.033 -7.520 -19.510 1.00 66.88 101 LEU A O 1
ATOM 788 N N . SER A 1 102 ? 16.507 -5.903 -19.023 1.00 72.19 102 SER A N 1
ATOM 789 C CA . SER A 1 102 ? 17.357 -6.173 -20.184 1.00 72.19 102 SER A CA 1
ATOM 790 C C . SER A 1 102 ? 17.932 -7.591 -20.180 1.00 72.19 102 SER A C 1
ATOM 792 O O . SER A 1 102 ? 17.988 -8.233 -21.226 1.00 72.19 102 SER A O 1
ATOM 794 N N . GLY A 1 103 ? 18.334 -8.088 -19.002 1.00 65.62 103 GLY A N 1
ATOM 795 C CA . GLY A 1 103 ? 18.853 -9.449 -18.836 1.00 65.62 103 GLY A CA 1
ATOM 796 C C . GLY A 1 103 ? 17.778 -10.515 -19.049 1.00 65.62 103 GLY A C 1
ATOM 797 O O . GLY A 1 103 ? 18.024 -11.498 -19.738 1.00 65.62 103 GLY A O 1
ATOM 798 N N . GLU A 1 104 ? 16.567 -10.284 -18.533 1.00 72.31 104 GLU A N 1
ATOM 799 C CA . GLU A 1 104 ? 15.434 -11.211 -18.691 1.00 72.31 104 GLU A CA 1
ATOM 800 C C . GLU A 1 104 ? 14.846 -11.215 -20.110 1.00 72.31 104 GLU A C 1
ATOM 802 O O . GLU A 1 104 ? 14.357 -12.240 -20.578 1.00 72.31 104 GLU A O 1
ATOM 807 N N . LEU A 1 105 ? 14.872 -10.074 -20.803 1.00 71.06 105 LEU A N 1
ATOM 808 C CA . LEU A 1 105 ? 14.276 -9.912 -22.133 1.00 71.06 105 LEU A CA 1
ATOM 809 C C . LEU A 1 105 ? 15.283 -10.083 -23.277 1.00 71.06 105 LEU A C 1
ATOM 811 O O . LEU A 1 105 ? 14.890 -10.018 -24.440 1.00 71.06 105 LEU A O 1
ATOM 815 N N . GLY A 1 106 ? 16.571 -10.266 -22.971 1.00 65.62 106 GLY A N 1
ATOM 816 C CA . GLY A 1 106 ? 17.626 -10.435 -23.973 1.00 65.62 106 GLY A CA 1
ATOM 817 C C . GLY A 1 106 ? 17.849 -9.213 -24.876 1.00 65.62 106 GLY A C 1
ATOM 818 O O . GLY A 1 106 ? 18.331 -9.370 -25.995 1.00 65.62 106 GLY A O 1
ATOM 819 N N . ARG A 1 107 ? 17.492 -7.999 -24.427 1.00 69.62 107 ARG A N 1
ATOM 820 C CA . ARG A 1 107 ? 17.626 -6.743 -25.196 1.00 69.62 107 ARG A CA 1
ATOM 821 C C . ARG A 1 107 ? 17.965 -5.553 -24.301 1.00 69.62 107 ARG A C 1
ATOM 823 O O . ARG A 1 107 ? 17.515 -5.501 -23.166 1.00 69.62 107 ARG A O 1
ATOM 830 N N . GLU A 1 108 ? 18.739 -4.583 -24.792 1.00 65.06 108 GLU A N 1
ATOM 831 C CA . GLU A 1 108 ? 19.136 -3.403 -24.001 1.00 65.06 108 GLU A CA 1
ATOM 832 C C . GLU A 1 108 ? 17.968 -2.412 -23.835 1.00 65.06 108 GLU A C 1
ATOM 834 O O . GLU A 1 108 ? 17.551 -1.763 -24.790 1.00 65.06 108 GLU A O 1
ATOM 839 N N . ILE A 1 109 ? 17.471 -2.253 -22.606 1.00 63.38 109 ILE A N 1
ATOM 840 C CA . ILE A 1 109 ? 16.501 -1.219 -22.216 1.00 63.38 109 ILE A CA 1
ATOM 841 C C . ILE A 1 109 ? 17.257 -0.039 -21.592 1.00 63.38 109 ILE A C 1
ATOM 843 O O . ILE A 1 109 ? 17.994 -0.195 -20.610 1.00 63.38 109 ILE A O 1
ATOM 847 N N . ARG A 1 110 ? 17.070 1.172 -22.136 1.00 60.12 110 ARG A N 1
ATOM 848 C CA . ARG A 1 110 ? 17.796 2.379 -21.706 1.00 60.12 110 ARG A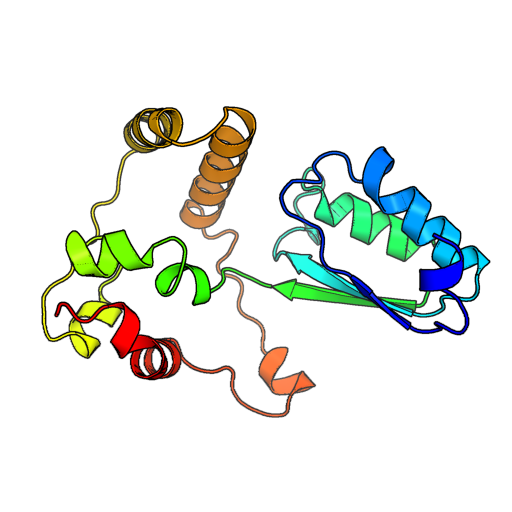 CA 1
ATOM 849 C C . ARG A 1 110 ? 16.949 3.248 -20.783 1.00 60.12 110 ARG A C 1
ATOM 851 O O . ARG A 1 110 ? 15.915 3.784 -21.167 1.00 60.12 110 ARG A O 1
ATOM 858 N N . TYR A 1 111 ? 17.447 3.501 -19.572 1.00 58.75 111 TYR A N 1
ATOM 859 C CA . TYR A 1 111 ? 16.808 4.446 -18.657 1.00 58.75 111 TYR A CA 1
ATOM 860 C C . TYR A 1 111 ? 17.127 5.899 -19.036 1.00 58.75 111 TYR A C 1
ATOM 862 O O . TYR A 1 111 ? 18.207 6.418 -18.743 1.00 58.75 111 TYR A O 1
ATOM 870 N N . THR A 1 112 ? 16.177 6.602 -19.651 1.00 56.47 112 THR A N 1
ATOM 871 C CA . THR A 1 112 ? 16.287 8.053 -19.836 1.00 56.47 112 THR A CA 1
ATOM 872 C C . THR A 1 112 ? 15.810 8.767 -18.578 1.00 56.47 112 THR A C 1
ATOM 874 O O . THR A 1 112 ? 14.619 8.746 -18.300 1.00 56.47 112 THR A O 1
ATOM 877 N N . ARG A 1 113 ? 16.702 9.434 -17.829 1.00 61.19 113 ARG A N 1
ATOM 878 C CA . ARG A 1 113 ? 16.333 10.324 -16.704 1.00 61.19 113 ARG A CA 1
ATOM 879 C C . ARG A 1 113 ? 15.637 11.584 -17.238 1.00 61.19 113 ARG A C 1
ATOM 881 O O . ARG A 1 113 ? 16.336 12.497 -17.687 1.00 61.19 113 ARG A O 1
ATOM 888 N N . PRO A 1 114 ? 14.300 11.721 -17.190 1.00 62.09 114 PRO A N 1
ATOM 889 C CA . PRO A 1 114 ? 13.651 12.930 -17.664 1.00 62.09 114 PRO A CA 1
ATOM 890 C C . PRO A 1 114 ? 13.820 14.019 -16.596 1.00 62.09 114 PRO A C 1
ATOM 892 O O . PRO A 1 114 ? 13.667 13.778 -15.394 1.00 62.09 114 PRO A O 1
ATOM 895 N N . GLY A 1 115 ? 14.128 15.247 -17.016 1.00 71.94 115 GLY A N 1
ATOM 896 C CA . GLY A 1 115 ? 14.053 16.403 -16.121 1.00 71.94 115 GLY A CA 1
ATOM 897 C C . GLY A 1 115 ? 12.613 16.636 -15.642 1.00 71.94 115 GLY A C 1
ATOM 898 O O . GLY A 1 115 ? 11.667 16.358 -16.378 1.00 71.94 115 GLY A O 1
ATOM 899 N N . LEU A 1 116 ? 12.433 17.188 -14.437 1.00 70.25 116 LEU A N 1
ATOM 900 C CA . LEU A 1 116 ? 11.113 17.379 -13.808 1.00 70.25 116 LEU A CA 1
ATOM 901 C C . LEU A 1 116 ? 10.128 18.162 -14.698 1.00 70.25 116 LEU A C 1
ATOM 903 O O . LEU A 1 116 ? 8.967 17.788 -14.822 1.00 70.25 116 LEU A O 1
ATOM 907 N N . LEU A 1 117 ? 10.600 19.198 -15.398 1.00 73.25 117 LEU A N 1
ATOM 908 C CA . LEU A 1 117 ? 9.780 19.967 -16.344 1.00 73.25 117 LEU A CA 1
ATOM 909 C C . LEU A 1 117 ? 9.315 19.132 -17.544 1.00 73.25 117 LEU A C 1
ATOM 911 O O . LEU A 1 117 ? 8.185 19.281 -18.009 1.00 73.25 117 LEU A O 1
ATOM 915 N N . ARG A 1 118 ? 10.182 18.244 -18.047 1.00 75.81 118 ARG A N 1
ATOM 916 C CA . ARG A 1 118 ? 9.837 17.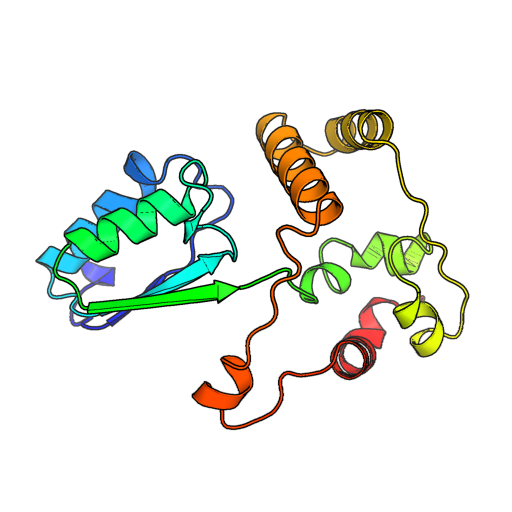321 -19.135 1.00 75.81 118 ARG A CA 1
ATOM 917 C C . ARG A 1 118 ? 8.785 16.323 -18.656 1.00 75.81 118 ARG A C 1
ATOM 919 O O . ARG A 1 118 ? 7.818 16.097 -19.376 1.00 75.81 118 ARG A O 1
ATOM 926 N N . TYR A 1 119 ? 8.945 15.808 -17.436 1.00 76.56 119 TYR A N 1
ATOM 927 C CA . TYR A 1 119 ? 7.965 14.935 -16.799 1.00 76.56 119 TYR A CA 1
ATOM 928 C C . TYR A 1 119 ? 6.599 15.618 -16.658 1.00 76.56 119 TYR A C 1
ATOM 930 O O . TYR A 1 119 ? 5.613 15.092 -17.157 1.00 76.56 119 TYR A O 1
ATOM 938 N N . ILE A 1 120 ? 6.533 16.822 -16.077 1.00 78.88 120 ILE A N 1
ATOM 939 C CA . ILE A 1 120 ? 5.269 17.562 -15.895 1.00 78.88 120 ILE A CA 1
ATOM 940 C C . ILE A 1 120 ? 4.579 17.822 -17.242 1.00 78.88 120 ILE A C 1
ATOM 942 O O . ILE A 1 120 ? 3.370 17.620 -17.373 1.00 78.88 120 ILE A O 1
ATOM 946 N N . ARG A 1 121 ? 5.339 18.237 -18.266 1.00 79.50 121 ARG A N 1
ATOM 947 C CA . ARG A 1 121 ? 4.800 18.473 -19.615 1.00 79.50 121 ARG A CA 1
ATOM 948 C C . ARG A 1 121 ? 4.234 17.198 -20.239 1.00 79.50 121 ARG A C 1
ATOM 950 O O . ARG A 1 121 ? 3.203 17.268 -20.903 1.00 79.50 121 ARG A O 1
ATOM 957 N N . HIS A 1 122 ? 4.901 16.064 -20.041 1.00 76.19 122 HIS A N 1
ATOM 958 C CA . HIS A 1 122 ? 4.421 14.765 -20.497 1.00 76.19 122 HIS A CA 1
ATOM 959 C C . HIS A 1 122 ? 3.168 14.334 -19.719 1.00 76.19 122 HIS A C 1
ATOM 961 O O . HIS A 1 122 ? 2.140 14.069 -20.333 1.00 76.19 122 HIS A O 1
ATOM 967 N N . ALA A 1 123 ? 3.216 14.359 -18.384 1.00 77.62 123 ALA A N 1
ATOM 968 C CA . ALA A 1 123 ? 2.131 13.920 -17.509 1.00 77.62 123 ALA A CA 1
ATOM 969 C C . ALA A 1 123 ? 0.829 14.707 -17.734 1.00 77.62 123 ALA A C 1
ATOM 971 O O . ALA A 1 123 ? -0.253 14.132 -17.687 1.00 77.62 123 ALA A O 1
ATOM 972 N N . ARG A 1 124 ? 0.902 16.004 -18.072 1.00 79.81 124 ARG A N 1
ATOM 973 C CA . ARG A 1 124 ? -0.294 16.796 -18.419 1.00 79.81 124 ARG A CA 1
ATOM 974 C C . ARG A 1 124 ? -1.059 16.298 -19.644 1.00 79.81 124 ARG A C 1
ATOM 976 O O . ARG A 1 124 ? -2.222 16.660 -19.785 1.00 79.81 124 ARG A O 1
ATOM 983 N N . ARG A 1 125 ? -0.436 15.533 -20.544 1.00 78.06 125 ARG A N 1
ATOM 984 C CA . ARG A 1 125 ? -1.113 15.019 -21.747 1.00 78.06 125 ARG A CA 1
ATOM 985 C C . ARG A 1 125 ? -2.054 13.857 -21.436 1.00 78.06 125 ARG A C 1
ATOM 987 O O . ARG A 1 125 ? -2.936 13.576 -22.235 1.00 78.06 125 ARG A O 1
ATOM 994 N N . SER A 1 126 ? -1.861 13.203 -20.295 1.00 72.12 126 SER A N 1
ATOM 995 C CA . SER A 1 126 ? -2.506 11.932 -19.959 1.00 72.12 126 SER A CA 1
ATOM 996 C C . SER A 1 126 ? -3.071 11.879 -18.534 1.00 72.12 126 SER A C 1
ATOM 998 O O . SER A 1 126 ? -3.727 10.899 -18.194 1.00 72.12 126 SER A O 1
ATOM 1000 N N . MET A 1 127 ? -2.867 12.908 -17.696 1.00 77.44 127 MET A N 1
ATOM 1001 C CA . MET A 1 127 ? -3.325 12.923 -16.298 1.00 77.44 127 MET A CA 1
ATOM 1002 C C . MET A 1 127 ? -3.977 14.253 -15.865 1.00 77.44 127 MET A C 1
ATOM 1004 O O . MET A 1 127 ? -3.501 15.331 -16.236 1.00 77.44 127 MET A O 1
ATOM 1008 N N . PRO A 1 128 ? -5.012 14.206 -14.999 1.00 80.50 128 PRO A N 1
ATOM 1009 C CA . PRO A 1 128 ? -5.547 15.382 -14.314 1.00 80.50 128 PRO A CA 1
ATOM 1010 C C . PRO A 1 128 ? -4.510 16.058 -13.406 1.00 80.50 128 PRO A C 1
ATOM 1012 O O . PRO A 1 128 ? -3.664 15.398 -12.803 1.00 80.50 128 PRO A O 1
ATOM 1015 N N . TRP A 1 129 ? -4.626 17.375 -13.227 1.00 78.19 129 TRP A N 1
ATOM 1016 C CA . TRP A 1 129 ? -3.695 18.185 -12.428 1.00 78.19 129 TRP A CA 1
ATOM 1017 C C . TRP A 1 129 ? -3.390 17.664 -11.014 1.00 78.19 129 TRP A C 1
ATOM 1019 O O . TRP A 1 129 ? -2.208 17.638 -10.661 1.00 78.19 129 TRP A O 1
ATOM 1029 N N . PRO A 1 130 ? -4.376 17.212 -10.210 1.00 77.38 130 PRO A N 1
ATOM 1030 C CA . PRO A 1 130 ? -4.084 16.650 -8.893 1.00 77.38 130 PRO A CA 1
ATOM 1031 C C . PRO A 1 130 ? -3.147 15.439 -8.966 1.00 77.38 130 PRO A C 1
ATOM 1033 O O . PRO A 1 130 ? -2.229 15.319 -8.159 1.00 77.38 130 PRO A O 1
ATOM 1036 N N . MET A 1 131 ? -3.326 14.582 -9.975 1.00 76.38 131 MET A N 1
ATOM 1037 C CA . MET A 1 131 ? -2.471 13.414 -10.185 1.00 76.38 131 MET A CA 1
ATOM 1038 C C . MET A 1 131 ? -1.064 13.813 -10.632 1.00 76.38 131 MET A C 1
ATOM 1040 O O . MET A 1 131 ? -0.108 13.233 -10.133 1.00 76.38 131 MET A O 1
ATOM 1044 N N . VAL A 1 132 ? -0.914 14.845 -11.473 1.00 81.69 132 VAL A N 1
ATOM 1045 C CA . VAL A 1 132 ? 0.411 15.385 -11.845 1.00 81.69 132 VAL A CA 1
ATOM 1046 C C . VAL A 1 132 ? 1.176 15.883 -10.614 1.00 81.69 132 VAL A C 1
ATOM 1048 O O . VAL A 1 132 ? 2.378 15.650 -10.493 1.00 81.69 132 VAL A O 1
ATOM 1051 N N . GLY A 1 133 ? 0.488 16.548 -9.679 1.00 80.25 133 GLY A N 1
ATOM 1052 C CA . GLY A 1 133 ? 1.085 16.973 -8.411 1.00 80.25 133 GLY A CA 1
ATOM 1053 C C . GLY A 1 133 ? 1.544 15.789 -7.556 1.00 80.25 133 GLY A C 1
ATOM 1054 O O . GLY A 1 133 ? 2.674 15.780 -7.068 1.00 80.25 133 GLY A O 1
ATOM 1055 N N . VAL A 1 134 ? 0.696 14.761 -7.427 1.00 79.19 134 VAL A N 1
ATOM 1056 C CA . VAL A 1 134 ? 1.016 13.529 -6.687 1.00 79.19 134 VAL A CA 1
ATOM 1057 C C . VAL A 1 134 ? 2.236 12.832 -7.284 1.00 79.19 134 VAL A C 1
ATOM 1059 O O . VAL A 1 134 ? 3.179 12.510 -6.562 1.00 79.19 134 VAL A O 1
ATOM 1062 N N . THR A 1 135 ? 2.260 12.619 -8.596 1.00 79.38 135 THR A N 1
ATOM 1063 C CA . THR A 1 135 ? 3.356 11.893 -9.237 1.00 79.38 135 THR A CA 1
ATOM 1064 C C . THR A 1 135 ? 4.667 12.678 -9.234 1.00 79.38 135 THR A C 1
ATOM 1066 O O . THR A 1 135 ? 5.729 12.088 -9.043 1.00 79.38 135 THR A O 1
ATOM 1069 N N . ALA A 1 136 ? 4.618 14.009 -9.357 1.00 78.75 136 ALA A N 1
ATOM 1070 C CA . ALA A 1 136 ? 5.795 14.865 -9.212 1.00 78.75 136 ALA A CA 1
ATOM 1071 C C . ALA A 1 136 ? 6.383 14.807 -7.790 1.00 78.75 136 ALA A C 1
ATOM 1073 O O . ALA A 1 136 ? 7.607 14.752 -7.628 1.00 78.75 136 ALA A O 1
ATOM 1074 N N . ALA A 1 137 ? 5.527 14.776 -6.761 1.00 78.25 137 ALA A N 1
ATOM 1075 C CA . ALA A 1 137 ? 5.961 14.603 -5.379 1.00 78.25 137 ALA A CA 1
ATOM 1076 C C . ALA A 1 137 ? 6.634 13.236 -5.176 1.00 78.25 137 ALA A C 1
ATOM 1078 O O . ALA A 1 137 ? 7.743 13.188 -4.649 1.00 78.25 137 ALA A O 1
ATOM 1079 N N . ILE A 1 138 ? 6.026 12.152 -5.675 1.00 77.44 138 ILE A N 1
ATOM 1080 C CA . ILE A 1 138 ? 6.593 10.792 -5.622 1.00 77.44 138 ILE A CA 1
ATOM 1081 C C . ILE A 1 138 ? 7.956 10.724 -6.328 1.00 77.44 138 ILE A C 1
ATOM 1083 O O . ILE A 1 138 ? 8.911 10.167 -5.792 1.00 77.44 138 ILE A O 1
ATOM 1087 N N . TYR A 1 139 ? 8.077 11.317 -7.519 1.00 75.19 139 TYR A N 1
ATOM 1088 C CA . TYR A 1 139 ? 9.344 11.335 -8.255 1.00 75.19 139 TYR A CA 1
ATOM 1089 C C . TYR A 1 139 ? 10.440 12.072 -7.477 1.00 75.19 139 TYR A C 1
ATOM 1091 O O . TYR A 1 139 ? 11.593 11.642 -7.438 1.00 75.19 139 TYR A O 1
ATOM 1099 N N . THR A 1 140 ? 10.077 13.174 -6.820 1.00 73.94 140 THR A N 1
ATOM 1100 C CA . THR A 1 140 ? 11.007 13.958 -6.005 1.00 73.94 140 THR A CA 1
ATOM 1101 C C . THR A 1 140 ? 11.446 13.189 -4.759 1.00 73.94 140 THR A C 1
ATOM 1103 O O . THR A 1 140 ? 12.642 13.133 -4.481 1.00 73.94 140 THR A O 1
ATOM 1106 N N . THR A 1 141 ? 10.525 12.545 -4.034 1.00 73.56 141 THR A N 1
ATOM 1107 C CA . THR A 1 141 ? 10.875 11.763 -2.835 1.00 73.56 141 THR A CA 1
ATOM 1108 C C . THR A 1 141 ? 11.743 10.554 -3.171 1.00 73.56 141 THR A C 1
ATOM 1110 O O . THR A 1 141 ? 12.727 10.308 -2.473 1.00 73.56 141 THR A O 1
ATOM 1113 N N . ALA A 1 142 ? 11.444 9.851 -4.268 1.00 72.31 142 ALA A N 1
ATOM 1114 C CA . ALA A 1 142 ? 12.277 8.763 -4.769 1.00 72.31 142 ALA A CA 1
ATOM 1115 C C . ALA A 1 142 ? 13.685 9.257 -5.144 1.00 72.31 142 ALA A C 1
ATOM 1117 O O . ALA A 1 142 ? 14.681 8.657 -4.744 1.00 72.31 142 ALA A O 1
ATOM 1118 N N . ARG A 1 143 ? 13.787 10.396 -5.846 1.00 71.00 143 ARG A N 1
ATOM 1119 C CA . ARG A 1 143 ? 15.074 10.984 -6.253 1.00 71.00 143 ARG A CA 1
ATOM 1120 C C . ARG A 1 143 ? 15.944 11.418 -5.071 1.00 71.00 143 ARG A C 1
ATOM 1122 O O . ARG A 1 143 ? 17.165 11.399 -5.191 1.00 71.00 143 ARG A O 1
ATOM 1129 N N . LEU A 1 144 ? 15.331 11.808 -3.958 1.00 73.31 144 LEU A N 1
ATOM 1130 C CA . LEU A 1 144 ? 16.027 12.179 -2.724 1.00 73.31 144 LEU A CA 1
ATOM 1131 C C . LEU A 1 144 ? 16.380 10.968 -1.839 1.00 73.31 144 LEU A C 1
ATOM 1133 O O . LEU A 1 144 ? 16.907 11.159 -0.749 1.00 73.31 144 LEU A O 1
ATOM 1137 N N . GLY A 1 145 ? 16.080 9.734 -2.266 1.00 67.94 145 GLY A N 1
ATOM 1138 C CA . GLY A 1 145 ? 16.381 8.516 -1.502 1.00 67.94 145 GLY A CA 1
ATOM 1139 C C . GLY A 1 145 ? 15.496 8.305 -0.268 1.00 67.94 145 GLY A C 1
ATOM 1140 O O . GLY A 1 145 ? 15.700 7.358 0.485 1.00 67.94 145 GLY A O 1
ATOM 1141 N N . LEU A 1 146 ? 14.471 9.141 -0.072 1.00 67.62 146 LEU A N 1
ATOM 1142 C C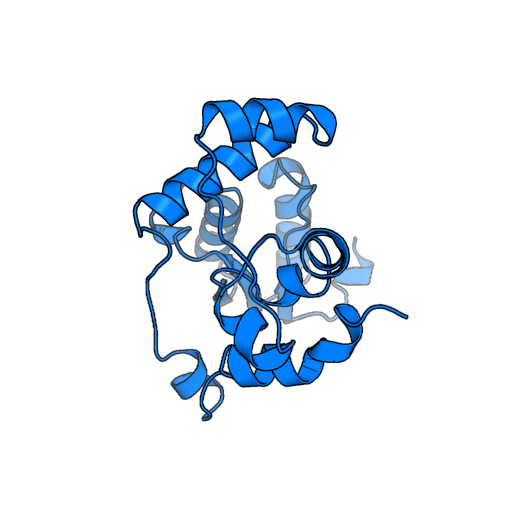A . LEU A 1 146 ? 13.584 9.087 1.098 1.00 67.62 146 LEU A CA 1
ATOM 1143 C C . LEU A 1 146 ? 12.682 7.840 1.123 1.00 67.62 146 LEU A C 1
ATOM 1145 O O . LEU A 1 146 ? 12.052 7.566 2.140 1.00 67.62 146 LEU A O 1
ATOM 1149 N N . ALA A 1 147 ? 12.633 7.092 0.019 1.00 64.94 147 ALA A N 1
ATOM 1150 C CA . ALA A 1 147 ? 11.867 5.859 -0.148 1.00 64.94 147 ALA A CA 1
ATOM 1151 C C . ALA A 1 147 ? 12.755 4.599 -0.272 1.00 64.94 147 ALA A C 1
ATOM 1153 O O . ALA A 1 147 ? 12.284 3.562 -0.722 1.00 64.94 147 ALA A O 1
ATOM 1154 N N . ALA A 1 148 ? 14.043 4.689 0.085 1.00 68.81 148 ALA A N 1
ATOM 1155 C CA . ALA A 1 148 ? 15.005 3.586 -0.036 1.00 68.81 148 ALA A CA 1
ATOM 1156 C C . ALA A 1 148 ? 15.192 2.769 1.258 1.00 68.81 148 ALA A C 1
ATOM 1158 O O . ALA A 1 148 ? 16.108 1.956 1.341 1.00 68.81 148 ALA A O 1
ATOM 1159 N N . GLY A 1 149 ? 14.374 3.001 2.291 1.00 75.31 149 GLY A N 1
ATOM 1160 C CA . GLY A 1 149 ? 14.492 2.264 3.549 1.00 75.31 149 GLY A CA 1
ATOM 1161 C C . GLY A 1 149 ? 14.194 0.778 3.344 1.00 75.31 149 GLY A C 1
ATOM 1162 O O . GLY A 1 149 ? 13.149 0.434 2.795 1.00 75.31 149 GLY A O 1
ATOM 1163 N N . LEU A 1 150 ? 15.092 -0.091 3.798 1.00 84.94 150 LEU A N 1
ATOM 1164 C CA . LEU A 1 150 ? 14.886 -1.538 3.819 1.00 84.94 150 LEU A CA 1
ATOM 1165 C C . LEU A 1 150 ? 14.610 -1.989 5.252 1.00 84.94 150 LEU A C 1
ATOM 1167 O O . LEU A 1 150 ? 15.148 -1.414 6.200 1.00 84.94 150 LEU A O 1
ATOM 1171 N N . THR A 1 151 ? 13.768 -3.006 5.396 1.00 89.44 151 THR A N 1
ATOM 1172 C CA . THR A 1 151 ? 13.484 -3.669 6.671 1.00 89.44 151 THR A CA 1
ATOM 1173 C C . THR A 1 151 ? 13.520 -5.179 6.474 1.00 89.44 151 THR A C 1
ATOM 1175 O O . THR A 1 151 ? 13.392 -5.673 5.352 1.00 89.44 151 THR A O 1
ATOM 1178 N N . ASP A 1 152 ? 13.662 -5.911 7.576 1.00 92.56 152 ASP A N 1
ATOM 1179 C CA . ASP A 1 152 ? 13.582 -7.373 7.589 1.00 92.56 152 ASP A CA 1
ATOM 1180 C C . ASP A 1 152 ? 12.163 -7.873 7.912 1.00 92.56 152 ASP A C 1
ATOM 1182 O O . ASP A 1 152 ? 11.970 -9.062 8.155 1.00 92.56 152 ASP A O 1
ATOM 1186 N N . ASP A 1 153 ? 11.154 -6.991 7.898 1.00 94.06 153 ASP A N 1
ATOM 1187 C CA . ASP A 1 153 ? 9.790 -7.303 8.353 1.00 94.06 153 ASP A CA 1
ATOM 1188 C C . ASP A 1 153 ? 9.172 -8.467 7.572 1.00 94.06 153 ASP A C 1
ATOM 1190 O O . ASP A 1 153 ? 8.504 -9.318 8.151 1.00 94.06 153 ASP A O 1
ATOM 1194 N N . VAL A 1 154 ? 9.422 -8.554 6.259 1.00 93.25 154 VAL A N 1
ATOM 1195 C CA . VAL A 1 154 ? 8.930 -9.677 5.441 1.00 93.25 154 VAL A CA 1
ATOM 1196 C C . VAL A 1 154 ? 9.516 -10.998 5.932 1.00 93.25 154 VAL A C 1
ATOM 1198 O O . VAL A 1 154 ? 8.773 -11.963 6.093 1.00 93.25 154 VAL A O 1
ATOM 1201 N N . ARG A 1 155 ? 10.824 -11.024 6.219 1.00 95.12 155 ARG A N 1
ATOM 1202 C CA . ARG A 1 155 ? 11.507 -12.206 6.754 1.00 95.12 155 ARG A CA 1
ATOM 1203 C C . ARG A 1 155 ? 10.982 -12.562 8.137 1.00 95.12 155 ARG A C 1
ATOM 1205 O O . ARG A 1 155 ? 10.721 -13.728 8.391 1.00 95.12 155 ARG A O 1
ATOM 1212 N N . GLN A 1 156 ? 10.813 -11.574 9.012 1.00 96.31 156 GLN A N 1
ATOM 1213 C CA . GLN A 1 156 ? 10.369 -11.796 10.389 1.00 96.31 156 GLN A CA 1
ATOM 1214 C C . GLN A 1 156 ? 8.910 -12.259 10.473 1.00 96.31 156 GLN A C 1
ATOM 1216 O O . GLN A 1 156 ? 8.599 -13.122 11.282 1.00 96.31 156 GLN A O 1
ATOM 1221 N N . VAL A 1 157 ? 8.016 -11.703 9.649 1.00 96.00 157 VAL A N 1
ATOM 1222 C CA . VAL A 1 157 ? 6.573 -11.995 9.706 1.00 96.00 157 VAL A CA 1
ATOM 1223 C C . VAL A 1 157 ? 6.198 -13.233 8.893 1.00 96.00 157 VAL A C 1
ATOM 1225 O O . VAL A 1 157 ? 5.296 -13.963 9.290 1.00 96.00 157 VAL A O 1
ATOM 1228 N N . LEU A 1 158 ? 6.837 -13.458 7.739 1.00 95.81 158 LEU A N 1
ATOM 1229 C CA . LEU A 1 158 ? 6.511 -14.584 6.853 1.00 95.81 158 LEU A CA 1
ATOM 1230 C C . LEU A 1 158 ? 7.486 -15.758 6.968 1.00 95.81 158 LEU A C 1
ATOM 1232 O O . LEU A 1 158 ? 7.298 -16.746 6.262 1.00 95.81 158 LEU A O 1
ATOM 1236 N N . GLU A 1 159 ? 8.538 -15.627 7.780 1.00 96.38 159 GLU A N 1
ATOM 1237 C CA . GLU A 1 159 ? 9.586 -16.641 7.970 1.00 96.38 159 GLU A CA 1
ATOM 1238 C C . GLU A 1 159 ? 10.257 -17.079 6.654 1.00 96.38 159 GLU A C 1
ATOM 1240 O O . GLU A 1 159 ? 10.737 -18.201 6.501 1.00 96.38 159 GLU A O 1
ATOM 1245 N N . ARG A 1 160 ? 10.295 -16.176 5.668 1.00 95.69 160 ARG A N 1
ATOM 1246 C CA . ARG A 1 160 ? 10.916 -16.400 4.357 1.00 95.69 160 ARG A CA 1
ATOM 1247 C C . ARG A 1 160 ? 11.444 -15.105 3.764 1.00 95.69 160 ARG A C 1
ATOM 1249 O O . ARG A 1 160 ? 10.920 -14.027 4.038 1.00 95.69 160 ARG A O 1
ATOM 1256 N N . GLU A 1 161 ? 12.427 -15.218 2.879 1.00 94.38 161 GLU A N 1
ATOM 1257 C CA . GLU A 1 161 ? 12.923 -14.057 2.144 1.00 94.38 161 GLU A CA 1
ATOM 1258 C C . GLU A 1 161 ? 11.816 -13.407 1.285 1.00 94.38 161 GLU A C 1
ATOM 1260 O O . GLU A 1 161 ? 10.931 -14.100 0.750 1.00 94.38 161 GLU A O 1
ATOM 1265 N N . PRO A 1 162 ? 11.837 -12.068 1.132 1.00 92.94 162 PRO A N 1
ATOM 1266 C CA . PRO A 1 162 ? 11.059 -11.413 0.094 1.00 92.94 162 PRO A CA 1
ATOM 1267 C C . PRO A 1 162 ? 11.505 -11.928 -1.276 1.00 92.94 162 PRO A C 1
ATOM 1269 O O . PRO A 1 162 ? 12.685 -12.191 -1.498 1.00 92.94 162 PRO A O 1
ATOM 1272 N N . ILE A 1 163 ? 10.563 -12.027 -2.216 1.00 93.69 163 ILE A N 1
ATOM 1273 C CA . ILE A 1 163 ? 10.931 -12.357 -3.594 1.00 93.69 163 ILE A CA 1
ATOM 1274 C C . ILE A 1 163 ? 11.837 -11.262 -4.157 1.00 93.69 163 ILE A C 1
ATOM 1276 O O . ILE A 1 163 ? 11.613 -10.063 -3.956 1.00 93.69 163 ILE A O 1
ATOM 1280 N N . THR A 1 164 ? 12.851 -11.682 -4.891 1.00 90.19 164 THR A N 1
ATOM 1281 C CA . THR A 1 164 ? 13.758 -10.794 -5.599 1.00 90.19 164 THR A CA 1
ATOM 1282 C C . THR A 1 164 ? 13.058 -10.152 -6.796 1.00 90.19 164 THR A C 1
ATOM 1284 O O . THR A 1 164 ? 12.044 -10.630 -7.316 1.00 90.19 164 THR A O 1
ATOM 1287 N N . PHE A 1 165 ? 13.632 -9.053 -7.284 1.00 86.31 165 PHE A N 1
ATOM 1288 C CA . PHE A 1 165 ? 13.176 -8.454 -8.534 1.00 86.31 165 PHE A CA 1
ATOM 1289 C C . PHE A 1 165 ? 13.324 -9.417 -9.725 1.00 86.31 165 PHE A C 1
ATOM 1291 O O . PHE A 1 165 ? 12.455 -9.442 -10.591 1.00 86.31 165 PHE A O 1
ATOM 1298 N N . ALA A 1 166 ? 14.392 -10.222 -9.754 1.00 85.81 166 ALA A N 1
ATOM 1299 C CA . ALA A 1 166 ? 14.633 -11.202 -10.812 1.00 85.81 166 ALA A CA 1
ATOM 1300 C C . ALA A 1 166 ? 13.538 -12.278 -10.843 1.00 85.81 166 ALA A C 1
ATOM 1302 O O . ALA A 1 166 ? 12.969 -12.539 -11.897 1.00 85.81 166 ALA A O 1
ATOM 1303 N N . GLU A 1 167 ? 13.155 -12.828 -9.687 1.00 90.19 167 GLU A N 1
ATOM 1304 C CA . GLU A 1 167 ? 12.052 -13.796 -9.598 1.00 90.19 167 GLU A CA 1
ATOM 1305 C C . GLU A 1 167 ? 10.718 -13.195 -10.058 1.00 90.19 167 GLU A C 1
ATOM 1307 O O . GLU A 1 167 ? 9.965 -13.838 -10.791 1.00 90.19 167 GLU A O 1
ATOM 1312 N N . PHE A 1 168 ? 10.432 -11.945 -9.672 1.00 91.62 168 PHE A N 1
ATOM 1313 C CA . PHE A 1 168 ? 9.264 -11.220 -10.175 1.00 91.62 168 PHE A CA 1
ATOM 1314 C C . PHE A 1 168 ? 9.308 -11.067 -11.704 1.00 91.62 168 PHE A C 1
ATOM 1316 O O . PHE A 1 168 ? 8.336 -11.400 -12.382 1.00 91.62 168 PHE A O 1
ATOM 1323 N N . ALA A 1 169 ? 10.426 -10.584 -12.249 1.00 88.69 169 ALA A N 1
ATOM 1324 C CA . ALA A 1 169 ? 10.578 -10.348 -13.679 1.00 88.69 169 ALA A CA 1
ATOM 1325 C C . ALA A 1 169 ? 10.454 -11.654 -14.475 1.00 88.69 169 ALA A C 1
ATOM 1327 O O . ALA A 1 169 ? 9.688 -11.729 -15.433 1.00 88.69 169 ALA A O 1
ATOM 1328 N N . HIS A 1 170 ? 11.107 -12.720 -14.023 1.00 89.12 170 HIS A N 1
ATOM 1329 C CA . HIS A 1 170 ? 11.013 -14.028 -14.652 1.00 89.12 170 HIS A CA 1
ATOM 1330 C C . HIS A 1 170 ? 9.571 -14.553 -14.698 1.00 89.12 170 HIS A C 1
ATOM 1332 O O . HIS A 1 170 ? 9.147 -15.106 -15.719 1.00 89.12 170 HIS A O 1
ATOM 1338 N N . ARG A 1 171 ? 8.810 -14.370 -13.608 1.00 93.00 171 ARG A N 1
ATOM 1339 C CA . ARG A 1 171 ? 7.405 -14.790 -13.491 1.00 93.00 171 ARG A CA 1
ATOM 1340 C C . ARG A 1 171 ? 6.491 -14.025 -14.447 1.00 93.00 171 ARG A C 1
ATOM 1342 O O . ARG A 1 171 ? 5.671 -14.637 -15.124 1.00 93.00 171 ARG A O 1
ATOM 1349 N N . GLU A 1 172 ? 6.635 -12.704 -14.514 1.00 91.62 172 GLU A N 1
ATOM 1350 C CA . GLU A 1 172 ? 5.762 -11.831 -15.312 1.00 91.62 172 GLU A CA 1
ATOM 1351 C C . GLU A 1 172 ? 6.228 -11.663 -16.770 1.00 91.62 172 GLU A C 1
ATOM 1353 O O . GLU A 1 172 ? 5.540 -11.011 -17.556 1.00 91.62 172 GLU A O 1
ATOM 1358 N N . ARG A 1 173 ? 7.361 -12.271 -17.165 1.00 88.50 173 ARG A N 1
ATOM 1359 C CA . ARG A 1 173 ? 8.049 -12.010 -18.446 1.00 88.50 173 ARG A CA 1
ATOM 1360 C C . ARG A 1 173 ? 7.159 -12.020 -19.684 1.00 88.50 173 ARG A C 1
ATOM 1362 O O . ARG A 1 173 ? 7.391 -11.255 -20.614 1.00 88.50 173 ARG A O 1
ATOM 1369 N N . ARG A 1 174 ? 6.124 -12.867 -19.686 1.00 90.00 174 ARG A N 1
ATOM 1370 C CA . ARG A 1 174 ? 5.180 -13.013 -20.803 1.00 90.00 174 ARG A CA 1
ATOM 1371 C C . ARG A 1 174 ? 4.469 -11.707 -21.153 1.00 90.00 174 ARG A C 1
ATOM 1373 O O . ARG A 1 174 ? 4.158 -11.503 -22.315 1.00 90.00 174 ARG A O 1
ATOM 1380 N N . VAL A 1 175 ? 4.255 -10.819 -20.183 1.00 89.56 175 VAL A N 1
ATOM 1381 C CA . VAL A 1 175 ? 3.589 -9.524 -20.396 1.00 89.56 175 VAL A CA 1
ATOM 1382 C C . VAL A 1 175 ? 4.427 -8.579 -21.272 1.00 89.56 175 VAL A C 1
ATOM 1384 O O . VAL A 1 175 ? 3.879 -7.685 -21.916 1.00 89.56 175 VAL A O 1
ATOM 1387 N N . TRP A 1 176 ? 5.747 -8.782 -21.327 1.00 88.50 176 TRP A N 1
ATOM 1388 C CA . TRP A 1 176 ? 6.681 -7.921 -22.059 1.00 88.50 176 TRP A CA 1
ATOM 1389 C C . TRP A 1 176 ? 7.226 -8.544 -23.345 1.00 88.50 176 TRP A C 1
ATOM 1391 O O . TRP A 1 176 ? 8.030 -7.906 -24.026 1.00 88.50 176 TRP A O 1
ATOM 1401 N N . LEU A 1 177 ? 6.809 -9.766 -23.681 1.00 85.50 177 LEU A N 1
ATOM 1402 C CA . LEU A 1 177 ? 7.110 -10.354 -24.981 1.00 85.50 177 LEU A CA 1
ATOM 1403 C C . LEU A 1 177 ? 6.236 -9.680 -26.046 1.00 85.50 177 LEU A C 1
ATOM 1405 O O . LEU A 1 177 ? 5.077 -9.348 -25.794 1.00 85.50 177 LEU A O 1
ATOM 1409 N N . ARG A 1 178 ? 6.822 -9.433 -27.217 1.00 81.69 178 ARG A N 1
ATOM 1410 C CA . ARG A 1 178 ? 6.076 -9.037 -28.415 1.00 81.69 178 ARG A CA 1
ATOM 1411 C C . ARG A 1 178 ? 5.589 -10.312 -29.106 1.00 81.69 178 ARG A C 1
ATOM 1413 O O . ARG A 1 178 ? 6.307 -11.312 -29.062 1.00 81.69 178 ARG A O 1
ATOM 1420 N N . ASP A 1 179 ? 4.394 -10.253 -29.684 1.00 72.06 179 ASP A N 1
ATOM 1421 C CA . ASP A 1 179 ? 3.891 -11.295 -30.589 1.00 72.06 179 ASP A CA 1
ATOM 1422 C C . ASP A 1 179 ? 4.707 -11.337 -31.893 1.00 72.06 179 ASP A C 1
ATOM 1424 O O . ASP A 1 179 ? 5.188 -10.258 -32.326 1.00 72.06 179 ASP A O 1
#

Organism: NCBI:txid208480

Foldseek 3Di:
DLVVLAVAQEDEDDDDPPPQPCVPPPVVVVLVNVVNNHAEYEYAAAQCLVPDVPHPRVVVVVCCVVVNHHYHYNHDFDDLVCCLPVCLCCVQPPLEDDDLLCVVVVHGRDYDDDDLVRLLVVCVVPDDPVVSVVVSVVVVCVVVCVRVDDDCCCCVVVVDDDDDSNNVCNVSVVSRHDD

Secondary structure (DSSP, 8-state):
-GGGSTT--EEEEE--TT---HHHHTHHHHHHHHHTT--EEEEEEETTTTT-TTSHHHHHHHHHHHSSSEEEEEEE---THHHHTTTHHHHHHH--S-HHHHHHHTS--------HHHHHHHHTTTS-HHHHHHHHHHHHHHHTTTT----SHHHHHHSSPPPPHHHHHHHHGGGG---

InterPro domains:
  IPR036291 NAD(P)-binding domain superfamily [SSF51735] (3-158)
  IPR051604 Ergot Alkaloid Biosynthesis Oxidoreductase [PTHR43162] (2-97)

pLDDT: mean 84.39, std 11.1, range [56.47, 98.56]